Protein AF-A0A3B8X040-F1 (afdb_monomer)

Radius of gyration: 22.68 Å; Cα contacts (8 Å, |Δi|>4): 193; chains: 1; bounding box: 34×87×51 Å

Foldseek 3Di:
DDPPLPAFAWEDDPAAQKIDRPVQRWIFGAALLLQLVLVVQLVCQVFDALLCLVVCVVSSLVSSCVRDPDPDPVVSVVSSCVCNPPVNPSVVVSLVVNLVRLCVTRHNVVSQQAHQDQDPVNGTHHSHHHPPPPPPDDDDVPPPDPDDDDDDDDDDD

Solvent-accessible surface area (backbone atoms only — not comparable to full-atom values): 9330 Å² total; per-residue (Å²): 135,85,76,78,79,74,70,40,51,37,34,76,48,96,51,68,31,31,35,37,29,73,95,71,79,35,62,47,76,40,54,38,70,42,34,28,53,50,52,51,36,41,75,32,72,89,33,46,45,74,81,55,48,58,80,43,44,70,58,52,50,54,43,30,57,66,33,37,94,65,95,45,70,65,63,49,48,54,53,50,52,48,42,47,34,92,82,35,59,51,40,55,50,35,54,52,49,50,44,49,51,39,26,73,57,62,35,66,81,66,27,65,49,62,35,78,40,77,44,97,87,61,25,34,27,31,60,30,40,61,43,69,75,80,73,82,69,91,75,77,87,70,79,78,71,87,77,78,84,79,82,80,81,90,79,89,132

Secondary structure (DSSP, 8-state):
-------EEEEE-SSTTEEEEGGGTEEEE--HHHHHHHHHHHH-TT-B-SGGGGGGHHHHHHHHHHH-S---HHHHHHHHHHHH-TT-HHHHHHHHHHHHHHHHHH-HHHHTTT--EE-TTS-EE-SEEE----------------PPPP-PPP---

Structure (mmCIF, N/CA/C/O backbone):
data_AF-A0A3B8X040-F1
#
_entry.id   AF-A0A3B8X040-F1
#
loop_
_atom_site.group_PDB
_atom_site.id
_atom_site.type_symbol
_atom_site.label_atom_id
_atom_site.label_alt_id
_atom_site.label_comp_id
_atom_site.label_asym_id
_atom_site.label_entity_id
_atom_site.label_seq_id
_atom_site.pdbx_PDB_ins_code
_atom_site.Cartn_x
_atom_site.Cartn_y
_atom_site.Cartn_z
_atom_site.occupancy
_atom_site.B_iso_or_equiv
_atom_site.auth_seq_id
_atom_site.auth_comp_id
_atom_site.auth_asym_id
_atom_site.auth_atom_id
_atom_site.pdbx_PDB_model_num
ATOM 1 N N . MET A 1 1 ? -0.753 4.130 32.562 1.00 35.09 1 MET A N 1
ATOM 2 C CA . MET A 1 1 ? -1.844 4.248 31.562 1.00 35.09 1 MET A CA 1
ATOM 3 C C . MET A 1 1 ? -1.480 3.451 30.310 1.00 35.09 1 MET A C 1
ATOM 5 O O . MET A 1 1 ? -0.991 4.012 29.334 1.00 35.09 1 MET A O 1
ATOM 9 N N . SER A 1 2 ? -1.673 2.134 30.344 1.00 38.97 2 SER A N 1
ATOM 10 C CA . SER A 1 2 ? -1.350 1.249 29.220 1.00 38.97 2 SER A CA 1
ATOM 11 C C . SER A 1 2 ? -2.457 1.343 28.174 1.00 38.97 2 SER A C 1
ATOM 13 O O . SER A 1 2 ? -3.506 0.720 28.306 1.00 38.97 2 SER A O 1
ATOM 15 N N . LYS A 1 3 ? -2.265 2.176 27.145 1.00 43.62 3 LYS A N 1
ATOM 16 C CA . LYS A 1 3 ? -3.151 2.178 25.975 1.00 43.62 3 LYS A CA 1
ATOM 17 C C . LYS A 1 3 ? -2.950 0.848 25.260 1.00 43.62 3 LYS A C 1
ATOM 19 O O . LYS A 1 3 ? -1.984 0.688 24.520 1.00 43.62 3 LYS A O 1
ATOM 24 N N . SER A 1 4 ? -3.843 -0.098 25.535 1.00 41.50 4 SER A N 1
ATOM 25 C CA . SER A 1 4 ? -3.923 -1.378 24.846 1.00 41.50 4 SER A CA 1
ATOM 26 C C . SER A 1 4 ? -3.950 -1.114 23.339 1.00 41.50 4 SER A C 1
ATOM 28 O O . SER A 1 4 ? -4.917 -0.564 22.802 1.00 41.50 4 SER A O 1
ATOM 30 N N . CYS A 1 5 ? -2.833 -1.403 22.673 1.00 43.62 5 CYS A N 1
ATOM 31 C CA . CYS A 1 5 ? -2.677 -1.267 21.234 1.00 43.62 5 CYS A CA 1
ATOM 32 C C . CYS A 1 5 ? -3.507 -2.374 20.593 1.00 43.62 5 CYS A C 1
ATOM 34 O O . CYS A 1 5 ? -3.006 -3.463 20.347 1.00 43.62 5 CYS A O 1
ATOM 36 N N . HIS A 1 6 ? -4.800 -2.118 20.396 1.00 56.34 6 HIS A N 1
ATOM 37 C CA . HIS A 1 6 ? -5.670 -3.063 19.713 1.00 56.34 6 HIS A CA 1
ATOM 38 C C . HIS A 1 6 ? -5.170 -3.172 18.277 1.00 56.34 6 HIS A C 1
ATOM 40 O O . HIS A 1 6 ? -5.269 -2.214 17.501 1.00 56.34 6 HIS A O 1
ATOM 46 N N . ILE A 1 7 ? -4.575 -4.323 17.971 1.00 63.78 7 ILE A N 1
ATOM 47 C CA . ILE A 1 7 ? -4.198 -4.727 16.624 1.00 63.78 7 ILE A CA 1
ATOM 48 C C . ILE A 1 7 ? -5.445 -4.599 15.757 1.00 63.78 7 ILE A C 1
ATOM 50 O O . ILE A 1 7 ? -6.513 -5.098 16.116 1.00 63.78 7 ILE A O 1
ATOM 54 N N . ARG A 1 8 ? -5.330 -3.870 14.646 1.00 77.94 8 ARG A N 1
ATOM 55 C CA . ARG A 1 8 ? -6.476 -3.609 13.779 1.00 77.94 8 ARG A CA 1
ATOM 56 C C . ARG A 1 8 ? -6.432 -4.538 12.576 1.00 77.94 8 ARG A C 1
ATOM 58 O O . ARG A 1 8 ? -5.527 -4.387 11.754 1.00 77.94 8 ARG A O 1
ATOM 65 N N . PRO A 1 9 ? -7.378 -5.482 12.464 1.00 83.62 9 PRO A N 1
ATOM 66 C CA . PRO A 1 9 ? -7.393 -6.410 11.354 1.00 83.62 9 PRO A CA 1
ATOM 67 C C . PRO A 1 9 ? -7.681 -5.660 10.054 1.00 83.62 9 PRO A C 1
ATOM 69 O O . PRO A 1 9 ? -8.562 -4.794 9.994 1.00 83.62 9 PRO A O 1
ATOM 72 N N . VAL A 1 10 ? -6.935 -6.014 9.015 1.00 88.69 10 VAL A N 1
ATOM 73 C CA . VAL A 1 10 ? -7.281 -5.717 7.627 1.00 88.69 10 VAL A CA 1
ATOM 74 C C . VAL A 1 10 ? -7.441 -7.044 6.911 1.00 88.69 10 VAL A C 1
ATOM 76 O O . VAL A 1 10 ? -6.567 -7.906 7.010 1.00 88.69 10 VAL A O 1
ATOM 79 N N . VAL A 1 11 ? -8.546 -7.188 6.187 1.00 88.56 11 VAL A N 1
ATOM 80 C CA . VAL A 1 11 ? -8.839 -8.387 5.402 1.00 88.56 11 VAL A CA 1
ATOM 81 C C . VAL A 1 11 ? -8.809 -7.996 3.925 1.00 88.56 11 VAL A C 1
ATOM 83 O O . VAL A 1 11 ? -9.630 -7.173 3.507 1.00 88.56 11 VAL A O 1
ATOM 86 N N . PRO A 1 12 ? -7.857 -8.510 3.128 1.00 87.50 12 PRO A N 1
ATOM 87 C CA . PRO A 1 12 ? -7.919 -8.380 1.679 1.00 87.50 12 PRO A CA 1
ATOM 88 C C . PRO A 1 12 ? -9.178 -9.077 1.159 1.00 87.50 12 PRO A C 1
ATOM 90 O O . PRO A 1 12 ? -9.479 -10.200 1.557 1.00 87.50 12 PRO A O 1
ATOM 93 N N . ASP A 1 13 ? -9.923 -8.412 0.286 1.00 85.62 13 ASP A N 1
ATOM 94 C CA . ASP A 1 13 ? -11.083 -9.010 -0.367 1.00 85.62 13 ASP A CA 1
ATOM 95 C C . ASP A 1 13 ? -10.629 -9.924 -1.522 1.00 85.62 13 ASP A C 1
ATOM 97 O O . ASP A 1 13 ? -9.536 -9.775 -2.077 1.00 85.62 13 ASP A O 1
ATOM 101 N N . SER A 1 14 ? -11.506 -10.843 -1.921 1.00 80.69 14 SER A N 1
ATOM 102 C CA . SER A 1 14 ? -11.421 -11.589 -3.183 1.00 80.69 14 SER A CA 1
ATOM 103 C C . SER A 1 14 ? -11.301 -10.674 -4.410 1.00 80.69 14 SER A C 1
ATOM 105 O O . SER A 1 14 ? -10.693 -11.035 -5.418 1.00 80.69 14 SER A O 1
ATOM 107 N N . ARG A 1 15 ? -11.863 -9.462 -4.329 1.00 83.81 15 ARG A N 1
ATOM 108 C CA . ARG A 1 15 ? -11.750 -8.436 -5.368 1.00 83.81 15 ARG A CA 1
ATOM 109 C C . ARG A 1 15 ? -10.400 -7.727 -5.270 1.00 83.81 15 ARG A C 1
ATOM 111 O O . ARG A 1 15 ? -10.074 -7.140 -4.240 1.00 83.81 15 ARG A O 1
ATOM 118 N N . ARG A 1 16 ? -9.656 -7.701 -6.380 1.00 86.44 16 ARG A N 1
ATOM 119 C CA . ARG A 1 16 ? -8.363 -6.999 -6.499 1.00 86.44 16 ARG A CA 1
ATOM 120 C C . ARG A 1 16 ? -8.466 -5.557 -5.985 1.00 86.44 16 ARG A C 1
ATOM 122 O O . ARG A 1 16 ? -9.431 -4.852 -6.281 1.00 86.44 16 ARG A O 1
ATOM 129 N N . GLY A 1 17 ? -7.486 -5.129 -5.199 1.00 89.31 17 GLY A N 1
ATOM 130 C CA . GLY A 1 17 ? -7.388 -3.791 -4.621 1.00 89.31 17 GLY A CA 1
ATOM 131 C C . GLY A 1 17 ? -8.328 -3.496 -3.449 1.00 89.31 17 GLY A C 1
ATOM 132 O O . GLY A 1 17 ? -8.141 -2.469 -2.794 1.00 89.31 17 GLY A O 1
ATOM 133 N N . TRP A 1 18 ? -9.319 -4.339 -3.149 1.00 93.12 18 TRP A N 1
ATOM 134 C CA . TRP A 1 18 ? -10.273 -4.079 -2.070 1.00 93.12 18 TRP A CA 1
ATOM 135 C C . TRP A 1 18 ? -9.777 -4.613 -0.727 1.00 93.12 18 TRP A C 1
ATOM 137 O O . TRP A 1 18 ? -9.330 -5.751 -0.608 1.00 93.12 18 TRP A O 1
ATOM 147 N N . PHE A 1 19 ? -9.903 -3.780 0.303 1.00 92.94 19 PHE A N 1
ATOM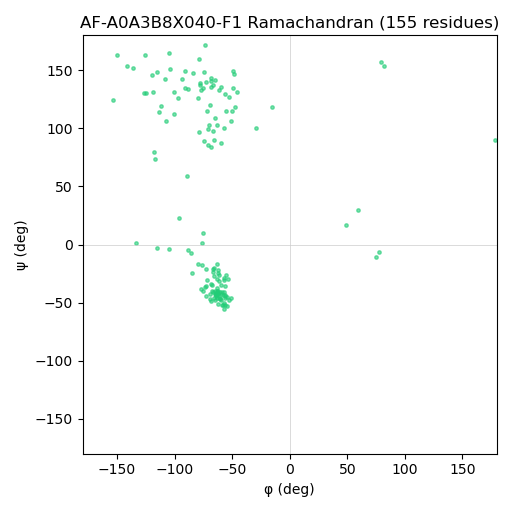 148 C CA . PHE A 1 19 ? -9.583 -4.125 1.683 1.00 92.94 19 PHE A CA 1
ATOM 149 C C . PHE A 1 19 ? -10.774 -3.815 2.576 1.00 92.94 19 PHE A C 1
ATOM 151 O O . PHE A 1 19 ? -11.329 -2.709 2.540 1.00 92.94 19 PHE A O 1
ATOM 158 N N . GLN A 1 20 ? -11.142 -4.789 3.398 1.00 93.12 20 GLN A N 1
ATOM 159 C CA . GLN A 1 20 ? -12.168 -4.657 4.415 1.00 93.12 20 GLN A CA 1
ATOM 160 C C . GLN A 1 20 ? -11.533 -4.281 5.752 1.00 93.12 20 GLN A C 1
ATOM 162 O O . GLN A 1 20 ? -10.455 -4.757 6.122 1.00 93.12 20 GLN A O 1
ATOM 167 N N . LEU A 1 21 ? -12.238 -3.422 6.483 1.00 91.94 21 LEU A N 1
ATOM 168 C CA . LEU A 1 21 ? -11.905 -2.954 7.820 1.00 91.94 21 LEU A CA 1
ATOM 169 C C . LEU A 1 21 ? -13.020 -3.378 8.780 1.00 91.94 21 LEU A C 1
ATOM 171 O O . LEU A 1 21 ? -13.877 -2.55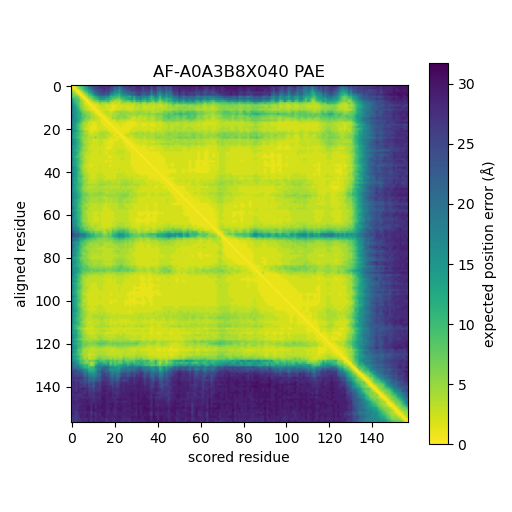1 9.104 1.00 91.94 21 LEU A O 1
ATOM 175 N N . PRO A 1 22 ? -13.036 -4.646 9.239 1.00 88.44 22 PRO A N 1
ATOM 176 C CA . PRO A 1 22 ? -14.161 -5.193 9.997 1.00 88.44 22 PRO A CA 1
ATOM 177 C C . PRO A 1 22 ? -14.454 -4.393 11.266 1.00 88.44 22 PRO A C 1
ATOM 179 O O . PRO A 1 22 ? -15.597 -4.034 11.526 1.00 88.44 22 PRO A O 1
ATOM 182 N N . SER A 1 23 ? -13.406 -4.012 12.003 1.00 86.50 23 SER A N 1
ATOM 183 C CA . SER A 1 23 ? -13.526 -3.214 13.231 1.00 86.50 23 SER A CA 1
ATOM 184 C C . SER A 1 23 ? -14.116 -1.819 13.013 1.00 86.50 23 SER A C 1
ATOM 186 O O . SER A 1 23 ? -14.517 -1.171 13.974 1.00 86.50 23 SER A O 1
ATOM 188 N N . GLU A 1 24 ? -14.142 -1.336 11.772 1.00 88.38 24 GLU A N 1
ATOM 189 C CA . GLU A 1 24 ? -14.643 -0.009 11.420 1.00 88.38 24 GLU A CA 1
ATOM 190 C C . GLU A 1 24 ? -15.895 -0.052 10.539 1.00 88.38 24 GLU A C 1
ATOM 192 O O . GLU A 1 24 ? -16.424 1.008 10.214 1.00 88.38 24 GLU A O 1
ATOM 197 N N . GLY A 1 25 ? -16.364 -1.244 10.143 1.00 90.25 25 GLY A N 1
ATOM 198 C CA . GLY A 1 25 ? -17.502 -1.406 9.235 1.00 90.25 25 GLY A CA 1
ATOM 199 C C . GLY A 1 25 ? -17.291 -0.745 7.869 1.00 90.25 25 GLY A C 1
ATOM 200 O O . GLY A 1 25 ? -18.249 -0.282 7.256 1.00 90.25 25 GLY A O 1
ATOM 201 N N . ALA A 1 26 ? -16.041 -0.648 7.405 1.00 92.31 26 ALA A N 1
ATOM 202 C CA . ALA A 1 26 ? -15.680 0.102 6.206 1.00 92.31 26 ALA A CA 1
ATOM 203 C C . ALA A 1 26 ? -14.905 -0.746 5.195 1.00 92.31 26 ALA A C 1
ATOM 205 O O . ALA A 1 26 ? -14.335 -1.790 5.514 1.00 92.31 26 ALA A O 1
ATOM 206 N N . ARG A 1 27 ? -14.845 -0.252 3.958 1.00 93.25 27 ARG A N 1
ATOM 207 C CA . ARG A 1 27 ? -14.044 -0.819 2.871 1.00 93.25 27 ARG A CA 1
ATOM 208 C C . ARG A 1 27 ? -13.327 0.288 2.118 1.00 93.25 27 ARG A C 1
ATOM 210 O O . ARG A 1 27 ? -13.828 1.409 2.038 1.00 93.25 27 ARG A O 1
ATOM 217 N N . LEU A 1 28 ? -12.184 -0.031 1.533 1.00 94.69 28 LEU A N 1
ATOM 218 C CA . LEU A 1 28 ? -11.467 0.879 0.647 1.00 94.69 28 LEU A CA 1
ATOM 219 C C . LEU A 1 28 ? -10.860 0.125 -0.532 1.00 94.69 28 LEU A C 1
ATOM 221 O O . LEU A 1 28 ? -10.559 -1.061 -0.430 1.00 94.69 28 LEU A O 1
ATOM 225 N N . CYS A 1 29 ? -10.667 0.838 -1.636 1.00 95.06 29 CYS A N 1
ATOM 226 C CA . CYS A 1 29 ? -10.015 0.309 -2.825 1.00 95.06 29 CYS A CA 1
ATOM 227 C C . CYS A 1 29 ? -8.670 1.011 -3.022 1.00 95.06 29 CYS A C 1
ATOM 229 O O . CYS A 1 29 ? -8.611 2.233 -3.205 1.00 95.06 29 CYS A O 1
ATOM 231 N N . LEU A 1 30 ? -7.587 0.249 -3.002 1.00 95.69 30 LEU A N 1
ATOM 232 C CA . LEU A 1 30 ? -6.252 0.676 -3.399 1.00 95.69 30 LEU A CA 1
ATOM 233 C C . LEU A 1 30 ? -6.049 0.391 -4.892 1.00 95.69 30 LEU A C 1
ATOM 235 O O . LEU A 1 30 ? -6.654 -0.526 -5.442 1.00 95.69 30 LEU A O 1
ATOM 239 N N . ASN A 1 31 ? -5.237 1.207 -5.566 1.00 94.19 31 ASN A N 1
ATOM 240 C CA . ASN A 1 31 ? -4.799 0.875 -6.926 1.00 94.19 31 ASN A CA 1
ATOM 241 C C . ASN A 1 31 ? -3.754 -0.267 -6.878 1.00 94.19 31 ASN A C 1
ATOM 243 O O . ASN A 1 31 ? -3.285 -0.595 -5.786 1.00 94.19 31 ASN A O 1
ATOM 247 N N . PRO A 1 32 ? -3.337 -0.852 -8.015 1.00 94.50 32 PRO A N 1
ATOM 248 C CA . PRO A 1 32 ? -2.398 -1.975 -7.999 1.00 94.50 32 PRO A CA 1
ATOM 249 C C . PRO A 1 32 ? -1.080 -1.690 -7.264 1.00 94.50 32 PRO A C 1
ATOM 251 O O . PRO A 1 32 ? -0.654 -2.503 -6.450 1.00 94.50 32 PRO A O 1
ATOM 254 N N . ALA A 1 33 ? -0.465 -0.518 -7.456 1.00 94.69 33 ALA A N 1
ATOM 255 C CA . ALA A 1 33 ? 0.790 -0.155 -6.786 1.00 94.69 33 ALA A CA 1
ATOM 256 C C . ALA A 1 33 ? 0.615 0.077 -5.271 1.00 94.69 33 ALA A C 1
ATOM 258 O O . ALA A 1 33 ? 1.417 -0.384 -4.461 1.00 94.69 33 ALA A O 1
ATOM 259 N N . GLU A 1 34 ? -0.453 0.772 -4.881 1.00 96.75 34 GLU A N 1
ATOM 260 C CA . GLU A 1 34 ? -0.830 1.015 -3.489 1.00 96.75 34 GLU A CA 1
ATOM 261 C C . GLU A 1 34 ? -1.144 -0.302 -2.768 1.00 96.75 34 GLU A C 1
ATOM 263 O O . GLU A 1 34 ? -0.668 -0.520 -1.657 1.00 96.75 34 GLU A O 1
ATOM 268 N N . SER A 1 35 ? -1.925 -1.177 -3.408 1.00 94.94 35 SER A N 1
ATOM 269 C CA . SER A 1 35 ? -2.307 -2.491 -2.890 1.00 94.94 35 SER A CA 1
ATOM 270 C C . SER A 1 35 ? -1.088 -3.393 -2.735 1.00 94.94 35 SER A C 1
ATOM 272 O O . SER A 1 35 ? -0.916 -4.016 -1.690 1.00 94.94 35 SER A O 1
ATOM 274 N N . THR A 1 36 ? -0.191 -3.375 -3.726 1.00 95.38 36 THR A N 1
ATOM 275 C CA . THR A 1 36 ? 1.078 -4.112 -3.698 1.00 95.38 36 THR A CA 1
ATOM 276 C C . THR A 1 36 ? 1.929 -3.712 -2.504 1.00 95.38 36 THR A C 1
ATOM 278 O O . THR A 1 36 ? 2.309 -4.565 -1.705 1.00 95.38 36 THR A O 1
ATOM 281 N N . LEU A 1 37 ? 2.164 -2.408 -2.328 1.00 95.31 37 LEU A N 1
ATOM 282 C CA . LEU A 1 37 ? 2.900 -1.900 -1.172 1.00 95.31 37 LEU A CA 1
ATOM 283 C C . LEU A 1 37 ? 2.219 -2.274 0.139 1.00 95.31 37 LEU A C 1
ATOM 285 O O . LEU A 1 37 ? 2.876 -2.735 1.067 1.00 95.31 37 LEU A O 1
ATOM 289 N N . TYR A 1 38 ? 0.907 -2.067 0.235 1.00 95.50 38 TYR A N 1
ATOM 290 C CA . TYR A 1 38 ? 0.199 -2.309 1.482 1.00 95.50 38 TYR A CA 1
ATOM 291 C C . TYR A 1 38 ? 0.228 -3.788 1.878 1.00 95.50 38 TYR A C 1
ATOM 293 O O . TYR A 1 38 ? 0.516 -4.089 3.032 1.00 95.50 38 TYR A O 1
ATOM 301 N N . ARG A 1 39 ? 0.013 -4.708 0.927 1.00 93.44 39 ARG A N 1
ATOM 302 C CA . ARG A 1 39 ? 0.127 -6.157 1.156 1.00 93.44 39 ARG A CA 1
ATOM 303 C C . ARG A 1 39 ? 1.536 -6.570 1.558 1.00 93.44 39 ARG A C 1
ATOM 305 O O . ARG A 1 39 ? 1.658 -7.338 2.505 1.00 93.44 39 ARG A O 1
ATOM 312 N N . LEU A 1 40 ? 2.570 -6.026 0.913 1.00 94.44 40 LEU A N 1
ATOM 313 C CA . LEU A 1 40 ? 3.956 -6.284 1.308 1.00 94.44 40 LEU A CA 1
ATOM 314 C C . LEU A 1 40 ? 4.165 -5.914 2.787 1.00 94.44 40 LEU A C 1
ATOM 316 O O . LEU A 1 40 ? 4.556 -6.749 3.593 1.00 94.44 40 LEU A O 1
ATOM 320 N N . PHE A 1 41 ? 3.795 -4.697 3.199 1.00 93.88 41 PHE A N 1
ATOM 321 C CA . PHE A 1 41 ? 3.943 -4.283 4.602 1.00 93.88 41 PHE A CA 1
ATOM 322 C C . PHE A 1 41 ? 3.044 -5.041 5.590 1.00 93.88 41 PHE A C 1
ATOM 324 O O . PHE A 1 41 ? 3.372 -5.086 6.773 1.00 93.88 41 PHE A O 1
ATOM 331 N N . LEU A 1 42 ? 1.925 -5.619 5.144 1.00 91.50 42 LEU A N 1
ATOM 332 C CA . LEU A 1 42 ? 1.111 -6.515 5.973 1.00 91.50 42 LEU A CA 1
ATOM 333 C C . LEU A 1 42 ? 1.796 -7.874 6.203 1.00 91.50 42 LEU A C 1
ATOM 335 O O . LEU A 1 42 ? 1.575 -8.474 7.252 1.00 91.50 42 LEU A O 1
ATOM 339 N N . GLY A 1 43 ? 2.608 -8.341 5.248 1.00 90.31 43 GLY A N 1
ATOM 340 C CA . GLY A 1 43 ? 3.418 -9.561 5.356 1.00 90.31 43 GLY A CA 1
ATOM 341 C C . GLY A 1 43 ? 4.718 -9.392 6.150 1.00 90.31 43 GLY A C 1
ATOM 342 O O . GLY A 1 43 ? 5.263 -10.381 6.623 1.00 90.31 43 GLY A O 1
ATOM 343 N N . HIS A 1 44 ? 5.166 -8.148 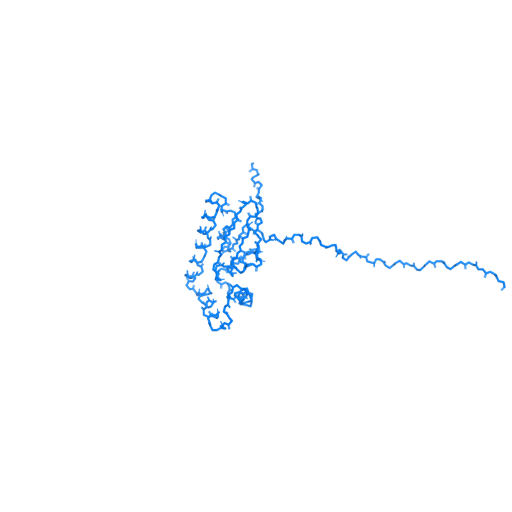6.354 1.00 91.62 44 HIS A N 1
ATOM 344 C CA . HIS A 1 44 ? 6.403 -7.801 7.063 1.00 91.62 44 HIS A CA 1
ATOM 345 C C . HIS A 1 44 ? 6.130 -6.984 8.341 1.00 91.62 44 HIS A C 1
ATOM 347 O O . HIS A 1 44 ? 6.365 -5.766 8.368 1.00 91.62 44 HIS A O 1
ATOM 353 N N . PRO A 1 45 ? 5.619 -7.604 9.425 1.00 87.94 45 PRO A N 1
ATOM 354 C CA . PRO A 1 45 ? 5.340 -6.912 10.690 1.00 87.94 45 PRO A CA 1
ATOM 355 C C . PRO A 1 45 ? 6.594 -6.307 11.356 1.00 87.94 45 PRO A C 1
ATOM 357 O O . PRO A 1 45 ? 6.506 -5.310 12.087 1.00 87.94 45 PRO A O 1
ATOM 360 N N . GLU A 1 46 ? 7.776 -6.861 11.087 1.00 89.81 46 GLU A N 1
ATOM 361 C CA . GLU A 1 46 ? 9.089 -6.328 11.467 1.00 89.81 46 GLU A CA 1
ATOM 362 C C . GLU A 1 46 ? 9.427 -5.001 10.768 1.00 89.81 46 GLU A C 1
ATOM 364 O O . GLU A 1 46 ? 10.250 -4.220 11.262 1.00 89.81 46 GLU A O 1
ATOM 369 N N . GLY A 1 47 ? 8.746 -4.721 9.658 1.00 92.12 47 GLY A N 1
ATOM 370 C CA . GLY A 1 47 ? 8.949 -3.564 8.809 1.00 92.12 47 GLY A CA 1
ATOM 371 C C . GLY A 1 47 ? 10.138 -3.685 7.868 1.00 92.12 47 GLY A C 1
ATOM 372 O O . GLY A 1 47 ? 11.110 -4.385 8.139 1.00 92.12 47 GLY A O 1
ATOM 373 N N . LEU A 1 48 ? 10.075 -2.912 6.788 1.00 94.00 48 LEU A N 1
ATOM 374 C CA . LEU A 1 48 ? 11.080 -2.896 5.729 1.00 94.00 48 LEU A CA 1
ATOM 375 C C . LEU A 1 48 ? 11.781 -1.545 5.655 1.00 94.00 48 LEU A C 1
ATOM 377 O O . LEU A 1 48 ? 11.181 -0.498 5.922 1.00 94.00 48 LEU A O 1
ATOM 381 N N . VAL A 1 49 ? 13.051 -1.554 5.266 1.00 94.50 49 VAL A N 1
ATOM 382 C CA . VAL A 1 49 ? 13.758 -0.335 4.864 1.00 94.50 49 VAL A CA 1
ATOM 383 C C . VAL A 1 49 ? 13.312 0.014 3.442 1.00 94.50 49 VAL A C 1
ATOM 385 O O . VAL A 1 49 ? 13.161 -0.865 2.599 1.00 94.50 49 VAL A O 1
ATOM 388 N N . ALA A 1 50 ? 13.056 1.296 3.169 1.00 92.50 50 ALA A N 1
ATOM 389 C CA . ALA A 1 50 ? 12.570 1.722 1.852 1.00 92.50 50 ALA A CA 1
ATOM 390 C C . ALA A 1 50 ? 13.588 1.450 0.727 1.00 92.50 50 ALA A C 1
ATOM 392 O O . ALA A 1 50 ? 13.198 1.216 -0.419 1.00 92.50 50 ALA A O 1
ATOM 393 N N . ASP A 1 51 ? 14.881 1.469 1.050 1.00 92.25 51 ASP A N 1
ATOM 394 C CA . ASP A 1 51 ? 15.968 1.179 0.112 1.00 92.25 51 ASP A CA 1
ATOM 395 C C . ASP A 1 51 ? 16.045 -0.313 -0.226 1.00 92.25 51 ASP A C 1
ATOM 397 O O . ASP A 1 51 ? 16.180 -0.666 -1.397 1.00 92.25 51 ASP A O 1
ATOM 401 N N . ASP A 1 52 ? 15.760 -1.171 0.753 1.00 93.50 52 ASP A N 1
ATOM 402 C CA . ASP A 1 52 ? 15.765 -2.632 0.620 1.00 93.50 52 ASP A CA 1
ATOM 403 C C . ASP A 1 52 ? 14.535 -3.186 -0.112 1.00 93.50 52 ASP A C 1
ATOM 405 O O . ASP A 1 52 ? 14.414 -4.392 -0.310 1.00 93.50 52 ASP A O 1
ATOM 409 N N . LEU A 1 53 ? 13.613 -2.331 -0.564 1.00 93.19 53 LEU A N 1
ATOM 410 C CA . LEU A 1 53 ? 12.391 -2.764 -1.247 1.00 93.19 53 LEU A CA 1
ATOM 411 C C . LEU A 1 53 ? 12.684 -3.626 -2.490 1.00 93.19 53 LEU A C 1
ATOM 413 O O . LEU A 1 53 ? 11.913 -4.522 -2.819 1.00 93.19 53 LEU A O 1
ATOM 417 N N . VAL A 1 54 ? 13.816 -3.379 -3.160 1.00 93.81 54 VAL A N 1
ATOM 418 C CA . VAL A 1 54 ? 14.283 -4.173 -4.309 1.00 93.81 54 VAL A CA 1
ATOM 419 C C . VAL A 1 54 ? 14.642 -5.614 -3.930 1.00 93.81 54 VAL A C 1
ATOM 421 O O . VAL A 1 54 ? 14.487 -6.512 -4.751 1.00 93.81 54 VAL A O 1
ATOM 424 N N . LEU A 1 55 ? 15.036 -5.874 -2.679 1.00 95.38 55 LEU A N 1
ATOM 425 C CA . LEU A 1 55 ? 15.322 -7.229 -2.194 1.00 95.38 55 LEU A CA 1
ATOM 426 C C . LEU A 1 55 ? 14.055 -8.099 -2.155 1.00 95.38 55 LEU A C 1
ATOM 428 O O . LEU A 1 55 ? 14.139 -9.321 -2.244 1.00 95.38 55 LEU A O 1
ATOM 432 N N . HIS A 1 56 ? 12.877 -7.470 -2.117 1.00 95.62 56 HIS A N 1
ATOM 433 C CA . HIS A 1 56 ? 11.568 -8.125 -2.160 1.00 95.62 56 HIS A CA 1
ATOM 434 C C . HIS A 1 56 ? 10.968 -8.165 -3.576 1.00 95.62 56 HIS A C 1
ATOM 436 O O . HIS A 1 56 ? 9.752 -8.292 -3.733 1.00 95.62 56 HIS A O 1
ATOM 442 N N . TRP A 1 57 ? 11.792 -8.066 -4.629 1.00 95.00 57 TRP A N 1
ATOM 443 C CA . TRP A 1 57 ? 11.334 -8.001 -6.024 1.00 95.00 57 TRP A CA 1
ATOM 444 C C . TRP A 1 57 ? 10.356 -9.118 -6.401 1.00 95.00 57 TRP A C 1
ATOM 446 O O . TRP A 1 57 ? 9.309 -8.856 -6.989 1.00 95.00 57 TRP A O 1
ATOM 456 N N . LYS A 1 58 ? 10.660 -10.365 -6.022 1.00 95.50 58 LYS A N 1
ATOM 457 C CA . LYS A 1 58 ? 9.811 -11.526 -6.330 1.00 95.50 58 LYS A CA 1
ATOM 458 C C . LYS A 1 58 ? 8.429 -11.423 -5.676 1.00 95.50 58 LYS A C 1
ATOM 460 O O . LYS A 1 58 ? 7.426 -11.749 -6.304 1.00 95.50 58 LYS A O 1
ATOM 465 N N . GLU A 1 59 ? 8.364 -10.955 -4.433 1.00 95.44 59 GLU A N 1
ATOM 466 C CA . GLU A 1 59 ? 7.094 -10.748 -3.731 1.00 95.44 59 GLU A CA 1
ATOM 467 C C . GLU A 1 59 ? 6.306 -9.591 -4.338 1.00 95.44 59 GLU A C 1
ATOM 469 O O . GLU A 1 59 ? 5.128 -9.751 -4.650 1.00 95.44 59 GLU A O 1
ATOM 474 N N . LEU A 1 60 ? 6.967 -8.458 -4.588 1.00 95.75 60 LEU A N 1
ATOM 475 C CA . LEU A 1 60 ? 6.379 -7.312 -5.280 1.00 95.75 60 LEU A CA 1
ATOM 476 C C . LEU A 1 60 ? 5.787 -7.715 -6.632 1.00 95.75 60 LEU A C 1
ATOM 478 O O . LEU A 1 60 ? 4.659 -7.335 -6.939 1.00 95.75 60 LEU A O 1
ATOM 482 N N . TRP A 1 61 ? 6.519 -8.512 -7.411 1.00 95.19 61 TRP A N 1
ATOM 483 C CA . TRP A 1 61 ? 6.074 -9.036 -8.698 1.00 95.19 61 TRP A CA 1
ATOM 484 C C . TRP A 1 61 ? 4.802 -9.865 -8.568 1.00 95.19 61 TRP A C 1
ATOM 486 O O . TRP A 1 61 ? 3.815 -9.590 -9.249 1.00 95.19 61 TRP A O 1
ATOM 496 N N . ASN A 1 62 ? 4.806 -10.845 -7.664 1.00 93.62 62 ASN A N 1
ATOM 497 C CA . ASN A 1 62 ? 3.679 -11.752 -7.467 1.00 93.62 62 ASN A CA 1
ATOM 498 C C . ASN A 1 62 ? 2.437 -11.016 -6.963 1.00 93.62 62 ASN A C 1
ATOM 500 O O . ASN A 1 62 ? 1.336 -11.228 -7.473 1.00 93.62 62 ASN A O 1
ATOM 504 N N . ILE A 1 63 ? 2.613 -10.118 -5.992 1.00 93.50 63 ILE A N 1
ATOM 505 C CA . ILE A 1 63 ? 1.512 -9.319 -5.469 1.00 93.50 63 ILE A CA 1
ATOM 506 C C . ILE A 1 63 ? 0.980 -8.401 -6.574 1.00 93.50 63 ILE A C 1
ATOM 508 O O . ILE A 1 63 ? -0.223 -8.378 -6.814 1.00 93.50 63 ILE A O 1
ATOM 512 N N . TYR A 1 64 ? 1.841 -7.684 -7.298 1.00 93.88 64 TYR A N 1
ATOM 513 C CA . TYR A 1 64 ? 1.385 -6.777 -8.351 1.00 93.88 64 TYR A CA 1
ATOM 514 C C . TYR A 1 64 ? 0.676 -7.521 -9.485 1.00 93.88 64 TYR A C 1
ATOM 516 O O . TYR A 1 64 ? -0.353 -7.051 -9.973 1.00 93.88 64 TYR A O 1
ATOM 524 N N . ALA A 1 65 ? 1.170 -8.692 -9.892 1.00 91.81 65 ALA A N 1
ATOM 525 C CA . ALA A 1 65 ? 0.506 -9.552 -10.873 1.00 91.81 65 ALA A CA 1
ATOM 526 C C . ALA A 1 65 ? -0.904 -9.958 -10.409 1.00 91.81 65 ALA A C 1
ATOM 528 O O . ALA A 1 65 ? -1.859 -9.910 -11.184 1.00 91.81 65 ALA A O 1
ATOM 529 N N . HIS A 1 66 ? -1.064 -10.273 -9.121 1.00 89.94 66 HIS A N 1
ATOM 530 C CA . HIS A 1 66 ? -2.371 -10.539 -8.526 1.00 89.94 66 HIS A CA 1
ATOM 531 C C . HIS A 1 66 ? -3.267 -9.288 -8.464 1.00 89.94 66 HIS A C 1
ATOM 533 O O . HIS A 1 66 ? -4.479 -9.374 -8.638 1.00 89.94 66 HIS A O 1
ATOM 539 N N . GLU A 1 67 ? -2.714 -8.098 -8.251 1.00 89.12 67 GLU A N 1
ATOM 540 C CA . GLU A 1 67 ? -3.503 -6.867 -8.109 1.00 89.12 67 GLU A CA 1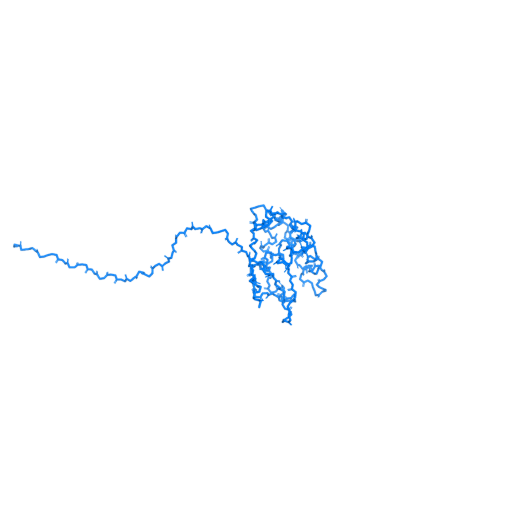
ATOM 541 C C . GLU A 1 67 ? -3.859 -6.193 -9.442 1.00 89.12 67 GLU A C 1
ATOM 543 O O . GLU A 1 67 ? -4.853 -5.472 -9.528 1.00 89.12 67 GLU A O 1
ATOM 548 N N . SER A 1 68 ? -3.074 -6.420 -10.492 1.00 87.19 68 SER A N 1
ATOM 549 C CA . SER A 1 68 ? -3.263 -5.804 -11.809 1.00 87.19 68 SER A CA 1
ATOM 550 C C . SER A 1 68 ? -4.155 -6.651 -12.717 1.00 87.19 68 SER A C 1
ATOM 552 O O . SER A 1 68 ? -3.997 -7.859 -12.820 1.00 87.19 68 SER A O 1
ATOM 554 N N . CYS A 1 69 ? -5.113 -6.01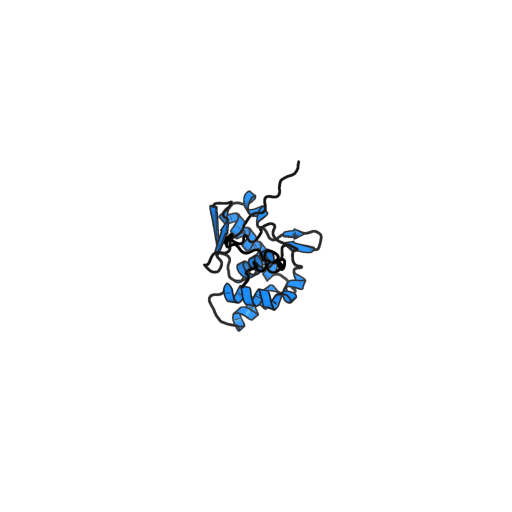7 -13.399 1.00 78.69 69 CYS A N 1
ATOM 555 C CA . CYS A 1 69 ? -5.990 -6.707 -14.355 1.00 78.69 69 CYS A CA 1
ATOM 556 C C . CYS A 1 69 ? -5.267 -7.091 -15.659 1.00 78.69 69 CYS A C 1
ATOM 558 O O . CYS A 1 69 ? -5.742 -7.954 -16.392 1.00 78.69 69 CYS A O 1
ATOM 560 N N . PHE A 1 70 ? -4.152 -6.424 -15.958 1.00 73.00 70 PHE A N 1
ATOM 561 C CA . PHE A 1 70 ? -3.399 -6.601 -17.191 1.00 73.00 70 PHE A CA 1
ATOM 562 C C . PHE A 1 70 ? -2.243 -7.565 -16.962 1.00 73.00 70 PHE A C 1
ATOM 564 O O . PHE A 1 70 ? -1.409 -7.339 -16.082 1.00 73.00 70 PHE A O 1
ATOM 571 N N . ASP A 1 71 ? -2.167 -8.605 -17.786 1.00 78.06 71 ASP A N 1
ATOM 572 C CA . ASP A 1 71 ? -1.006 -9.488 -17.828 1.00 78.06 71 ASP A CA 1
ATOM 573 C C . ASP A 1 71 ? 0.027 -8.961 -18.829 1.00 78.06 71 ASP A C 1
ATOM 575 O O . ASP A 1 71 ? 0.352 -9.595 -19.826 1.00 78.06 71 ASP A O 1
ATOM 579 N N . ASP A 1 72 ? 0.487 -7.734 -18.578 1.00 87.38 72 ASP A N 1
ATOM 580 C CA . ASP A 1 72 ? 1.569 -7.105 -19.330 1.00 87.38 72 ASP A CA 1
ATOM 581 C C . ASP A 1 72 ? 2.827 -7.073 -18.442 1.00 87.38 72 ASP A C 1
ATOM 583 O O . ASP A 1 72 ? 2.895 -6.287 -17.482 1.00 87.38 72 ASP A O 1
ATOM 587 N N . PRO A 1 73 ? 3.821 -7.936 -18.723 1.00 90.12 73 PRO A N 1
ATOM 588 C CA . PRO A 1 73 ? 5.064 -7.990 -17.964 1.00 90.12 73 PRO A CA 1
ATOM 589 C C . PRO A 1 73 ? 5.840 -6.669 -17.984 1.00 90.12 73 PRO A C 1
ATOM 591 O O . PRO A 1 73 ? 6.429 -6.307 -16.967 1.00 90.12 73 PRO A O 1
ATOM 594 N N . GLN A 1 74 ? 5.801 -5.925 -19.093 1.00 92.25 74 GLN A N 1
ATOM 595 C CA . GLN A 1 74 ? 6.554 -4.684 -19.260 1.00 92.25 74 GLN A CA 1
ATOM 596 C C . GLN A 1 74 ? 5.946 -3.559 -18.419 1.00 92.25 74 GLN A C 1
ATOM 598 O O . GLN A 1 74 ? 6.658 -2.832 -17.724 1.00 92.25 74 GLN A O 1
ATOM 603 N N . LEU A 1 75 ? 4.615 -3.421 -18.430 1.00 90.44 75 LEU A N 1
ATOM 604 C CA . LEU A 1 75 ? 3.918 -2.451 -17.578 1.00 90.44 75 LEU A CA 1
ATOM 605 C C . LEU A 1 75 ? 4.131 -2.755 -16.093 1.00 90.44 75 LEU A C 1
ATOM 607 O O . LEU A 1 75 ? 4.333 -1.835 -15.295 1.00 90.44 75 LEU A O 1
ATOM 611 N N . ARG A 1 76 ? 4.115 -4.039 -15.725 1.00 93.00 76 ARG A N 1
ATOM 612 C CA . ARG A 1 76 ? 4.394 -4.499 -14.362 1.00 93.00 76 ARG A CA 1
ATOM 613 C C . ARG A 1 76 ? 5.816 -4.152 -13.940 1.00 93.00 76 ARG A C 1
ATOM 615 O O . ARG A 1 76 ? 5.999 -3.539 -12.889 1.00 93.00 76 ARG A O 1
ATOM 622 N N . GLU A 1 77 ? 6.802 -4.498 -14.760 1.00 94.44 77 GLU A N 1
ATOM 623 C CA . GLU A 1 77 ? 8.206 -4.186 -14.506 1.00 94.44 77 GLU A CA 1
ATOM 624 C C . GLU A 1 77 ? 8.411 -2.679 -14.338 1.00 94.44 77 GLU A C 1
ATOM 626 O O . GLU A 1 77 ? 8.923 -2.242 -13.309 1.00 94.44 77 GLU A O 1
ATOM 631 N N . ASN A 1 78 ? 7.902 -1.867 -15.267 1.00 94.38 78 ASN A N 1
ATOM 632 C CA . ASN A 1 78 ? 7.999 -0.407 -15.206 1.00 94.38 78 ASN A CA 1
ATOM 633 C C . ASN A 1 78 ? 7.388 0.168 -13.919 1.00 94.38 78 ASN A C 1
ATOM 635 O O . ASN A 1 78 ? 7.952 1.085 -13.306 1.00 94.38 78 ASN A O 1
ATOM 639 N N . ALA A 1 79 ? 6.243 -0.365 -13.484 1.00 92.81 79 ALA A N 1
ATOM 640 C CA . ALA A 1 79 ? 5.604 0.057 -12.244 1.00 92.81 79 ALA A CA 1
ATOM 641 C C . ALA A 1 79 ? 6.468 -0.270 -11.017 1.00 92.81 79 ALA A C 1
ATOM 643 O O . ALA A 1 79 ? 6.606 0.577 -10.130 1.00 92.81 79 ALA A O 1
ATOM 644 N N . LEU A 1 80 ? 7.071 -1.460 -10.970 1.00 95.00 80 LEU A N 1
ATOM 645 C CA . LEU A 1 80 ? 7.896 -1.906 -9.847 1.00 95.00 80 LEU A CA 1
ATOM 646 C C . LEU A 1 80 ? 9.274 -1.239 -9.819 1.00 95.00 80 LEU A C 1
ATOM 648 O O . LEU A 1 80 ? 9.696 -0.794 -8.753 1.00 95.00 80 LEU A O 1
ATOM 652 N N . VAL A 1 81 ? 9.931 -1.052 -10.967 1.00 95.31 81 VAL A N 1
ATOM 653 C CA . VAL A 1 81 ? 11.163 -0.248 -11.075 1.00 95.31 81 VAL A CA 1
ATOM 654 C C . VAL A 1 81 ? 10.910 1.167 -10.554 1.00 95.31 81 VAL A C 1
ATOM 656 O O . VAL A 1 81 ? 11.666 1.680 -9.727 1.00 95.31 81 VAL A O 1
ATOM 659 N N . SER A 1 82 ? 9.797 1.785 -10.958 1.00 94.31 82 SER A N 1
ATOM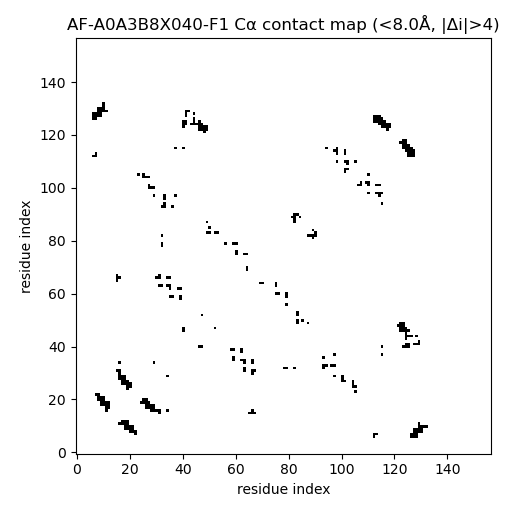 660 C CA . SER A 1 82 ? 9.418 3.120 -10.481 1.00 94.31 82 SER A CA 1
ATOM 661 C C . SER A 1 82 ? 9.219 3.154 -8.961 1.00 94.31 82 SER A C 1
ATOM 663 O O . SER A 1 82 ? 9.642 4.104 -8.293 1.00 94.31 82 SER A O 1
ATOM 665 N N . LEU A 1 83 ? 8.596 2.114 -8.403 1.00 93.81 83 LEU A N 1
ATOM 666 C CA . LEU A 1 83 ? 8.348 1.950 -6.971 1.00 93.81 83 LEU A CA 1
ATOM 667 C C . LEU A 1 83 ? 9.652 1.815 -6.169 1.00 93.81 83 LEU A C 1
ATOM 669 O O . LEU A 1 83 ? 9.785 2.435 -5.115 1.00 93.81 83 LEU A O 1
ATOM 673 N N . CYS A 1 84 ? 10.601 1.032 -6.685 1.00 93.69 84 CYS A N 1
ATOM 674 C CA . CYS A 1 84 ? 11.881 0.735 -6.047 1.00 93.69 84 CYS A CA 1
ATOM 675 C C . CYS A 1 84 ? 12.970 1.778 -6.326 1.00 93.69 84 CYS A C 1
ATOM 677 O O . CYS A 1 84 ? 14.021 1.711 -5.690 1.00 93.69 84 CYS A O 1
ATOM 679 N N . SER A 1 85 ? 12.714 2.748 -7.211 1.00 93.12 85 SER A N 1
ATOM 680 C CA . SER A 1 85 ? 13.680 3.778 -7.612 1.00 93.12 85 SER A CA 1
ATOM 681 C C . SER A 1 85 ? 14.374 4.466 -6.435 1.00 93.12 85 SER A C 1
ATOM 683 O O . SER A 1 85 ? 13.771 4.714 -5.390 1.00 93.12 85 SER A O 1
ATOM 685 N N . GLU A 1 86 ? 15.636 4.840 -6.632 1.00 89.19 86 GLU A N 1
ATOM 686 C CA . GLU A 1 86 ? 16.478 5.491 -5.620 1.00 89.19 86 GLU A CA 1
ATOM 687 C C . GLU A 1 86 ? 15.863 6.787 -5.066 1.00 89.19 86 GLU A C 1
ATOM 689 O O . GLU A 1 86 ? 15.913 7.045 -3.870 1.00 89.19 86 GLU A O 1
ATOM 694 N N . SER A 1 87 ? 15.162 7.560 -5.905 1.00 90.56 87 SER A N 1
ATOM 695 C CA . SER A 1 87 ? 14.472 8.786 -5.468 1.00 90.56 87 SER A CA 1
ATOM 696 C C . SER A 1 87 ? 13.363 8.548 -4.432 1.00 90.56 87 SER A C 1
ATOM 698 O O . SER A 1 87 ? 12.909 9.491 -3.780 1.00 90.56 87 SER A O 1
ATOM 700 N N . LYS A 1 88 ? 12.829 7.317 -4.359 1.00 93.25 88 LYS A N 1
ATOM 701 C CA . LYS A 1 88 ? 11.653 6.909 -3.568 1.00 93.25 88 LYS A CA 1
ATOM 702 C C . LYS A 1 88 ? 10.426 7.819 -3.735 1.00 93.25 88 LYS A C 1
ATOM 704 O O . LYS A 1 88 ? 9.475 7.743 -2.955 1.00 93.25 88 LYS A O 1
ATOM 709 N N . ARG A 1 89 ? 10.370 8.651 -4.783 1.00 95.44 89 ARG A N 1
ATOM 710 C CA . ARG A 1 89 ? 9.274 9.607 -5.014 1.00 95.44 89 ARG A CA 1
ATOM 711 C C . ARG A 1 89 ? 7.937 8.888 -5.165 1.00 95.44 89 ARG A C 1
ATOM 713 O O . ARG A 1 89 ? 6.943 9.274 -4.548 1.00 95.44 89 ARG A O 1
ATOM 720 N N . VAL A 1 90 ? 7.916 7.832 -5.976 1.00 93.94 90 VAL A N 1
ATOM 721 C CA . VAL A 1 90 ? 6.717 7.019 -6.223 1.00 93.94 90 VAL A CA 1
ATOM 722 C C . VAL A 1 90 ? 6.319 6.254 -4.961 1.00 93.94 90 VAL A C 1
ATOM 724 O O . VAL A 1 90 ? 5.137 6.223 -4.619 1.00 93.94 90 VAL A O 1
ATOM 727 N N . PHE A 1 91 ? 7.286 5.716 -4.217 1.00 95.88 91 PHE A N 1
ATOM 728 C CA . PHE A 1 91 ? 7.055 5.075 -2.923 1.00 95.88 91 PHE A CA 1
ATOM 729 C C . PHE A 1 91 ? 6.365 6.021 -1.924 1.00 95.88 91 PHE A C 1
ATOM 731 O O . PHE A 1 91 ? 5.266 5.724 -1.447 1.00 95.88 91 PHE A O 1
ATOM 738 N N . TYR A 1 92 ? 6.936 7.204 -1.669 1.00 96.12 92 TYR A N 1
ATOM 739 C CA . TYR A 1 92 ? 6.355 8.177 -0.737 1.00 96.12 92 TYR A CA 1
ATOM 740 C C . TYR A 1 92 ? 4.990 8.693 -1.199 1.00 96.12 92 TYR A C 1
ATOM 742 O O . TYR A 1 92 ? 4.082 8.865 -0.381 1.00 96.12 92 TYR A O 1
ATOM 750 N N . SER A 1 93 ? 4.811 8.890 -2.509 1.00 97.19 93 SER A N 1
ATOM 751 C CA . SER A 1 93 ? 3.520 9.272 -3.084 1.00 97.19 93 SER A CA 1
ATOM 752 C C . SER A 1 93 ? 2.445 8.218 -2.807 1.00 97.19 93 SER A C 1
ATOM 754 O O . SER A 1 93 ? 1.351 8.560 -2.349 1.00 97.19 93 SER A O 1
ATOM 756 N N . ASN A 1 94 ? 2.755 6.934 -3.003 1.00 96.94 94 ASN A N 1
ATOM 757 C CA . ASN A 1 94 ? 1.816 5.853 -2.720 1.00 96.94 94 ASN A CA 1
ATOM 758 C C . ASN A 1 94 ? 1.513 5.728 -1.220 1.00 96.94 94 ASN A C 1
ATOM 760 O O . ASN A 1 94 ? 0.342 5.623 -0.867 1.00 96.94 94 ASN A O 1
ATOM 764 N N . ILE A 1 95 ? 2.499 5.856 -0.321 1.00 96.62 95 ILE A N 1
ATOM 765 C CA . ILE A 1 95 ? 2.238 5.895 1.134 1.00 96.62 95 ILE A CA 1
ATOM 766 C C . ILE A 1 95 ? 1.259 7.022 1.492 1.00 96.62 95 ILE A C 1
ATOM 768 O O . ILE A 1 95 ? 0.311 6.815 2.256 1.00 96.62 95 ILE A O 1
ATOM 772 N N . ALA A 1 96 ? 1.451 8.217 0.928 1.00 96.94 96 ALA A N 1
ATOM 773 C CA . ALA A 1 96 ? 0.563 9.350 1.168 1.00 96.94 96 ALA A CA 1
ATOM 774 C C . ALA A 1 96 ? -0.859 9.105 0.630 1.00 96.94 96 ALA A C 1
ATOM 776 O O . ALA A 1 96 ? -1.839 9.451 1.299 1.00 96.94 96 ALA A O 1
ATOM 777 N N . ARG A 1 97 ? -0.991 8.481 -0.548 1.00 97.75 97 ARG A N 1
ATOM 778 C CA . ARG A 1 97 ? -2.287 8.110 -1.140 1.00 97.75 97 ARG A CA 1
ATOM 779 C C . ARG A 1 97 ? -3.010 7.049 -0.318 1.00 97.75 97 ARG A C 1
ATOM 781 O O . ARG A 1 97 ? -4.182 7.245 -0.001 1.00 97.75 97 ARG A O 1
ATOM 788 N N . ILE A 1 98 ? -2.306 5.999 0.105 1.00 97.06 98 ILE A N 1
ATOM 789 C CA . ILE A 1 98 ? -2.824 4.962 1.008 1.00 97.06 98 ILE A CA 1
ATOM 790 C C . ILE A 1 98 ? -3.371 5.622 2.276 1.00 97.06 98 ILE A C 1
ATOM 792 O O . ILE A 1 98 ? -4.543 5.454 2.614 1.00 97.06 98 ILE A O 1
ATOM 796 N N . LYS A 1 99 ? -2.561 6.461 2.935 1.00 96.69 99 LYS A N 1
ATOM 797 C CA . LYS A 1 99 ? -2.970 7.216 4.127 1.00 96.69 99 LYS A CA 1
ATOM 798 C C . LYS A 1 99 ? -4.254 8.010 3.883 1.00 96.69 99 LYS A C 1
ATOM 800 O O . LYS A 1 99 ? -5.167 7.946 4.703 1.00 96.69 99 LYS A O 1
ATOM 805 N N . ARG A 1 100 ? -4.343 8.743 2.768 1.00 97.56 100 ARG A N 1
ATOM 806 C CA . ARG A 1 100 ? -5.530 9.534 2.410 1.00 97.56 100 ARG A CA 1
ATOM 807 C C . ARG A 1 100 ? -6.764 8.652 2.220 1.00 97.56 100 ARG A C 1
ATOM 809 O O . ARG A 1 100 ? -7.821 9.001 2.729 1.00 97.56 100 ARG A O 1
ATOM 816 N N . LYS A 1 101 ? -6.641 7.504 1.553 1.00 97.62 101 LYS A N 1
ATOM 817 C CA . LYS A 1 101 ? -7.760 6.569 1.353 1.00 97.62 101 LYS A CA 1
ATOM 818 C C . LYS A 1 101 ? -8.279 5.996 2.669 1.00 97.62 101 LYS A C 1
ATOM 820 O O . LYS A 1 101 ? -9.488 5.979 2.876 1.00 97.62 101 LYS A O 1
ATOM 825 N N . PHE A 1 102 ? -7.391 5.633 3.596 1.00 96.25 102 PHE A N 1
ATOM 826 C CA . PHE A 1 102 ? -7.799 5.253 4.952 1.00 96.25 102 PHE A CA 1
ATOM 827 C C . PHE A 1 102 ? -8.508 6.398 5.684 1.00 96.25 102 PHE A C 1
ATOM 829 O O . PHE A 1 102 ? -9.560 6.192 6.282 1.00 96.25 102 PHE A O 1
ATOM 836 N N . VAL A 1 103 ? -7.968 7.619 5.626 1.00 96.38 103 VAL A N 1
ATOM 837 C CA . VAL A 1 103 ? -8.592 8.796 6.257 1.00 96.38 103 VAL A CA 1
ATOM 838 C C . VAL A 1 103 ? -9.986 9.058 5.690 1.00 96.38 103 VAL A C 1
ATOM 840 O O . VAL A 1 103 ? -10.899 9.321 6.463 1.00 96.38 103 VAL A O 1
ATOM 843 N N . ASN A 1 104 ? -10.161 8.949 4.375 1.00 96.19 104 ASN A N 1
ATOM 844 C CA . ASN A 1 104 ? -11.449 9.167 3.720 1.00 96.19 104 ASN A CA 1
ATOM 845 C C . ASN A 1 104 ? -12.474 8.078 4.069 1.00 96.19 104 ASN A C 1
ATOM 847 O O . ASN A 1 104 ? -13.656 8.380 4.173 1.00 96.19 104 ASN A O 1
ATOM 851 N N . ALA A 1 105 ? -12.035 6.832 4.264 1.00 94.81 105 ALA A N 1
ATOM 852 C CA . ALA A 1 105 ? -12.931 5.715 4.559 1.00 94.81 105 ALA A CA 1
ATOM 853 C C . ALA A 1 105 ? -13.431 5.695 6.015 1.00 94.81 105 ALA A C 1
ATOM 855 O O . ALA A 1 105 ? -14.580 5.341 6.256 1.00 94.81 105 ALA A O 1
ATOM 856 N N . ILE A 1 106 ? -12.578 6.036 6.991 1.00 93.94 106 ILE A N 1
ATOM 857 C CA . ILE A 1 106 ? -12.874 5.834 8.429 1.00 93.94 106 ILE A CA 1
ATOM 858 C C . ILE A 1 106 ? -12.562 7.047 9.318 1.00 93.94 106 ILE A C 1
ATOM 860 O O . ILE A 1 106 ? -12.728 6.993 10.536 1.00 93.94 106 ILE A O 1
ATOM 864 N N . GLY A 1 107 ? -12.086 8.149 8.742 1.00 94.06 107 GLY A N 1
ATOM 865 C CA . GLY A 1 107 ? -11.693 9.352 9.470 1.00 94.06 107 GLY A CA 1
ATOM 866 C C . GLY A 1 107 ? -10.286 9.283 10.078 1.00 94.06 107 GLY A C 1
ATOM 867 O O . GLY A 1 107 ? -9.752 8.227 10.432 1.00 94.06 107 GLY A O 1
ATOM 868 N N . ALA A 1 108 ? -9.667 10.454 10.255 1.00 91.88 108 ALA A N 1
ATOM 869 C CA . ALA A 1 108 ? -8.254 10.580 10.626 1.00 91.88 108 ALA A CA 1
ATOM 870 C C . ALA A 1 108 ? -7.884 9.947 11.978 1.00 91.88 108 ALA A C 1
ATOM 872 O O . ALA A 1 108 ? -6.755 9.483 12.145 1.00 91.88 108 ALA A O 1
ATOM 873 N N . ARG A 1 109 ? -8.803 9.927 12.956 1.00 89.12 109 ARG A N 1
ATOM 874 C CA . ARG A 1 109 ? -8.552 9.346 14.287 1.00 89.12 109 ARG A CA 1
ATOM 875 C C . ARG A 1 109 ? -8.398 7.827 14.211 1.00 89.12 109 ARG A C 1
ATOM 877 O O . ARG A 1 109 ? -7.423 7.297 14.739 1.00 89.12 109 ARG A O 1
ATOM 884 N N . LYS A 1 110 ? -9.330 7.155 13.533 1.00 89.88 110 LYS A N 1
ATOM 885 C CA . LYS A 1 110 ? -9.370 5.694 13.375 1.00 89.88 110 LYS A CA 1
ATOM 886 C C . LYS A 1 110 ? -8.291 5.206 12.401 1.00 89.88 110 LYS A C 1
ATOM 888 O O . LYS A 1 110 ? -7.631 4.200 12.651 1.00 89.88 110 LYS A O 1
ATOM 893 N N . ALA A 1 111 ? -8.021 5.983 11.350 1.00 92.00 111 ALA A N 1
ATOM 894 C CA . ALA A 1 111 ? -7.045 5.655 10.314 1.00 92.00 111 ALA A CA 1
ATOM 895 C C . ALA A 1 111 ? -5.593 5.527 10.818 1.00 92.00 111 ALA A C 1
ATOM 897 O O . ALA A 1 111 ? -4.805 4.784 10.239 1.00 92.00 111 ALA A O 1
ATOM 898 N N . ARG A 1 112 ? -5.228 6.177 11.937 1.00 89.81 112 ARG A N 1
ATOM 899 C CA . ARG A 1 112 ? -3.861 6.153 12.504 1.00 89.81 112 ARG A CA 1
ATOM 900 C C . ARG A 1 112 ? -3.303 4.758 12.785 1.00 89.81 112 ARG A C 1
ATOM 902 O O . ARG A 1 112 ? -2.075 4.634 12.827 1.00 89.81 112 ARG A O 1
ATOM 909 N N . GLY A 1 113 ? -4.166 3.770 13.026 1.00 87.44 113 GLY A N 1
ATOM 910 C CA . GLY A 1 113 ? -3.775 2.375 13.253 1.00 87.44 113 GLY A CA 1
ATOM 911 C C . GLY A 1 113 ? -3.375 1.624 11.980 1.00 87.44 113 GLY A C 1
ATOM 912 O O . GLY A 1 113 ? -2.680 0.626 12.073 1.00 87.44 113 GLY A O 1
ATOM 913 N N . TYR A 1 114 ? -3.751 2.132 10.804 1.00 91.00 114 TYR A N 1
ATOM 914 C CA . TYR A 1 114 ? -3.564 1.460 9.514 1.00 91.00 114 TYR A CA 1
ATOM 915 C C . TYR A 1 114 ? -2.433 2.047 8.666 1.00 91.00 114 TYR A C 1
ATOM 917 O O . TYR A 1 114 ? -2.158 1.554 7.575 1.00 91.00 114 TYR A O 1
ATOM 925 N N . TYR A 1 115 ? -1.801 3.130 9.122 1.00 92.88 115 TYR A N 1
ATOM 926 C CA . TYR A 1 115 ? -0.756 3.802 8.355 1.00 92.88 115 TYR A CA 1
ATOM 927 C C . TYR A 1 115 ? 0.536 2.995 8.331 1.00 92.88 115 TYR A C 1
ATOM 929 O O . TYR A 1 115 ? 1.004 2.542 9.374 1.00 92.88 115 TYR A O 1
ATOM 937 N N . ILE A 1 116 ? 1.181 2.987 7.168 1.00 93.94 116 ILE A N 1
ATOM 938 C CA . ILE A 1 116 ? 2.605 2.686 7.051 1.00 93.94 116 ILE A CA 1
ATOM 939 C C . ILE A 1 116 ? 3.371 3.892 7.614 1.00 93.94 116 ILE A C 1
ATOM 941 O O . ILE A 1 116 ? 3.271 5.004 7.086 1.00 93.94 116 ILE A O 1
ATOM 945 N N . LYS A 1 117 ? 4.089 3.701 8.723 1.00 93.19 117 LYS A N 1
ATOM 946 C CA . LYS A 1 117 ? 4.857 4.750 9.413 1.00 93.19 117 LYS A CA 1
ATOM 947 C C . LYS A 1 117 ? 6.330 4.387 9.459 1.00 93.19 117 LYS A C 1
ATOM 949 O O . LYS A 1 117 ? 6.663 3.220 9.635 1.00 93.19 117 LYS A O 1
ATOM 954 N N . ARG A 1 118 ? 7.184 5.409 9.380 1.00 94.06 118 ARG A N 1
ATOM 955 C CA . ARG A 1 118 ? 8.618 5.294 9.656 1.00 94.06 118 ARG A CA 1
ATOM 956 C C . ARG A 1 118 ? 8.853 5.232 11.164 1.00 94.06 118 ARG A C 1
ATOM 958 O O . ARG A 1 118 ? 8.301 6.051 11.901 1.00 94.06 118 ARG A O 1
ATOM 965 N N . TYR A 1 119 ? 9.675 4.291 11.602 1.00 90.94 119 TYR A N 1
ATOM 966 C CA . TYR A 1 119 ? 10.101 4.120 12.989 1.00 90.94 119 TYR A CA 1
ATOM 967 C C . TYR A 1 119 ? 11.552 4.600 13.181 1.00 90.94 119 TYR A C 1
ATOM 969 O O . TYR A 1 119 ? 12.258 4.810 12.193 1.00 90.94 119 TYR A O 1
ATOM 977 N N . PRO A 1 120 ? 12.015 4.802 14.434 1.00 90.38 120 PRO A N 1
ATOM 978 C CA . PRO A 1 120 ? 13.359 5.324 14.714 1.00 90.38 120 PRO A CA 1
ATOM 979 C C . PRO A 1 120 ? 14.500 4.494 14.112 1.00 90.38 120 PRO A C 1
ATOM 981 O O . PRO A 1 120 ? 15.527 5.044 13.743 1.00 90.38 120 PRO A O 1
ATOM 984 N N . ASN A 1 121 ? 14.289 3.189 13.939 1.00 88.75 121 ASN A N 1
ATOM 985 C CA . ASN A 1 121 ? 15.220 2.268 13.283 1.00 88.75 121 ASN A CA 1
ATOM 986 C C . ASN A 1 121 ? 15.257 2.402 11.745 1.00 88.75 121 AS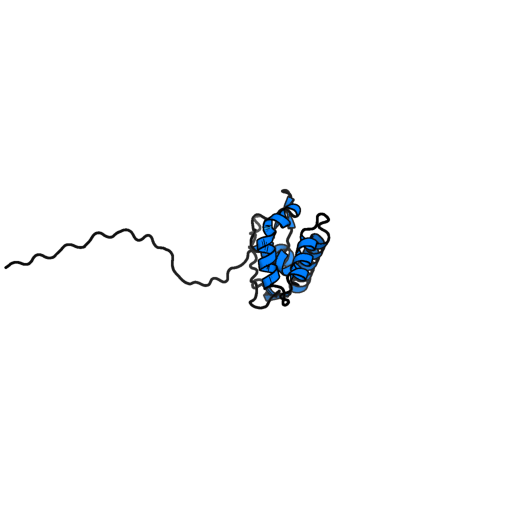N A C 1
ATOM 988 O O . ASN A 1 121 ? 15.795 1.533 11.069 1.00 88.75 121 ASN A O 1
ATOM 992 N N . GLY A 1 122 ? 14.621 3.430 11.175 1.00 90.62 122 GLY A N 1
ATOM 993 C CA . GLY A 1 122 ? 14.566 3.671 9.732 1.00 90.62 122 GLY A CA 1
ATOM 994 C C . GLY A 1 122 ? 13.574 2.789 8.969 1.00 90.62 122 GLY A C 1
ATOM 995 O O . GLY A 1 122 ? 13.328 3.051 7.793 1.00 90.62 122 GLY A O 1
ATOM 996 N N . ARG A 1 123 ? 12.953 1.799 9.622 1.00 94.25 123 ARG A N 1
ATOM 997 C CA . ARG A 1 123 ? 12.016 0.868 8.985 1.00 94.25 123 ARG A CA 1
ATOM 998 C C . ARG A 1 123 ? 10.605 1.4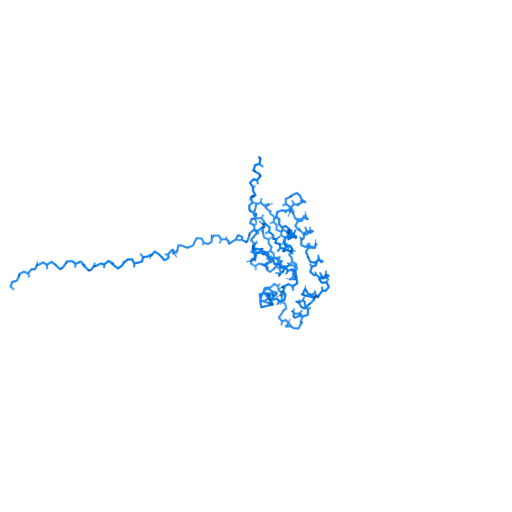31 8.907 1.00 94.25 123 ARG A C 1
ATOM 1000 O O . ARG A 1 123 ? 10.144 2.159 9.791 1.00 94.25 123 ARG A O 1
ATOM 1007 N N . TYR A 1 124 ? 9.901 1.045 7.856 1.00 94.38 124 TYR A N 1
ATOM 1008 C CA . TYR A 1 124 ? 8.494 1.326 7.636 1.00 94.38 124 TYR A CA 1
ATOM 1009 C C . TYR A 1 124 ? 7.672 0.093 7.991 1.00 94.38 124 TYR A C 1
ATOM 1011 O O . TYR A 1 124 ? 7.980 -1.007 7.548 1.00 94.38 124 TYR A O 1
ATOM 1019 N N . ARG A 1 125 ? 6.615 0.266 8.784 1.00 92.31 125 ARG A N 1
ATOM 1020 C CA . ARG A 1 125 ? 5.642 -0.801 9.066 1.00 92.31 125 ARG A CA 1
ATOM 1021 C C . ARG A 1 125 ? 4.263 -0.235 9.340 1.00 92.31 125 ARG A C 1
ATOM 1023 O O . ARG A 1 125 ? 4.115 0.952 9.647 1.00 92.31 125 ARG A O 1
ATOM 1030 N N . THR A 1 126 ? 3.267 -1.103 9.252 1.00 90.31 126 THR A N 1
ATOM 1031 C CA . THR A 1 126 ? 1.901 -0.838 9.698 1.00 90.31 126 THR A CA 1
ATOM 1032 C C . THR A 1 126 ? 1.641 -1.548 11.027 1.00 90.31 126 THR A C 1
ATOM 1034 O O . THR A 1 126 ? 2.263 -2.561 11.327 1.00 90.31 126 THR A O 1
ATOM 1037 N N . LEU A 1 127 ? 0.756 -0.985 11.853 1.00 86.44 127 LEU A N 1
ATOM 1038 C CA . LEU A 1 127 ? 0.244 -1.660 13.057 1.00 86.44 127 LEU A CA 1
ATOM 1039 C C . LEU A 1 127 ? -1.002 -2.501 12.751 1.00 86.44 127 LEU A C 1
ATOM 1041 O O . LEU A 1 127 ? -1.544 -3.157 13.640 1.00 86.44 127 LEU A O 1
ATOM 1045 N N . ALA A 1 128 ? -1.484 -2.432 11.510 1.00 84.69 128 ALA A N 1
ATOM 1046 C CA . ALA A 1 128 ? -2.474 -3.362 11.023 1.00 84.69 128 ALA A CA 1
ATOM 1047 C C . ALA A 1 128 ? -1.840 -4.743 10.898 1.00 84.69 128 ALA A C 1
ATOM 1049 O O . ALA A 1 128 ? -0.703 -4.874 10.450 1.00 84.69 128 ALA A O 1
ATOM 1050 N N . THR A 1 129 ? -2.603 -5.763 11.248 1.00 73.06 129 THR A N 1
ATOM 1051 C CA . THR A 1 129 ? -2.220 -7.144 10.979 1.00 73.06 129 THR A CA 1
ATOM 1052 C C . THR A 1 129 ? -3.122 -7.660 9.881 1.00 73.06 129 THR A C 1
ATOM 1054 O O . THR A 1 129 ? -4.313 -7.326 9.833 1.00 73.06 129 THR A O 1
ATOM 1057 N N . LEU A 1 130 ? -2.547 -8.466 8.993 1.00 65.50 130 LEU A N 1
ATOM 1058 C CA . LEU A 1 130 ? -3.333 -9.271 8.082 1.00 65.50 130 LEU A CA 1
ATOM 1059 C C . LEU A 1 130 ? -4.137 -10.235 8.952 1.00 65.50 130 LEU A C 1
ATOM 1061 O O . LEU A 1 130 ? -3.588 -11.180 9.515 1.00 65.50 130 LEU A O 1
ATOM 1065 N N . ALA A 1 131 ? -5.422 -9.948 9.137 1.00 60.81 131 ALA A N 1
ATOM 1066 C CA . ALA A 1 131 ? -6.294 -10.943 9.718 1.00 60.81 131 ALA A CA 1
ATOM 1067 C C . ALA A 1 131 ? -6.461 -11.994 8.638 1.00 60.81 131 ALA A C 1
ATOM 1069 O O . ALA A 1 131 ? -7.229 -11.809 7.694 1.00 60.81 131 ALA A O 1
ATOM 1070 N N . VAL A 1 132 ? -5.703 -13.082 8.762 1.00 48.47 132 VAL A N 1
ATOM 1071 C CA . VAL A 1 132 ? -6.156 -14.349 8.210 1.00 48.47 132 VAL A CA 1
ATOM 1072 C C . VAL A 1 132 ? -7.569 -14.499 8.745 1.00 48.47 132 VAL A C 1
ATOM 1074 O O . VAL A 1 132 ? -7.775 -14.514 9.961 1.00 48.47 132 VAL A O 1
ATOM 1077 N N . ALA A 1 133 ? -8.557 -14.489 7.847 1.00 38.50 133 ALA A N 1
ATOM 1078 C CA . ALA A 1 133 ? -9.852 -15.029 8.198 1.00 38.50 133 ALA A CA 1
ATOM 1079 C C . ALA A 1 133 ? -9.528 -16.374 8.841 1.00 38.50 133 ALA A C 1
ATOM 1081 O O . ALA A 1 133 ? -8.853 -17.189 8.212 1.00 38.50 133 ALA A O 1
ATOM 1082 N N . ASN A 1 134 ? -9.878 -16.546 10.114 1.00 36.72 134 ASN A N 1
ATOM 1083 C CA . ASN A 1 134 ? -9.821 -17.849 10.742 1.00 36.72 134 ASN A CA 1
ATOM 1084 C C . ASN A 1 134 ? -10.754 -18.742 9.917 1.00 36.72 134 ASN A C 1
ATOM 1086 O O . ASN A 1 134 ? -11.940 -18.851 10.212 1.00 36.72 134 ASN A O 1
ATOM 1090 N N . MET A 1 135 ? -10.230 -19.359 8.862 1.00 33.19 135 MET A N 1
ATOM 1091 C CA . MET A 1 135 ? -10.621 -20.705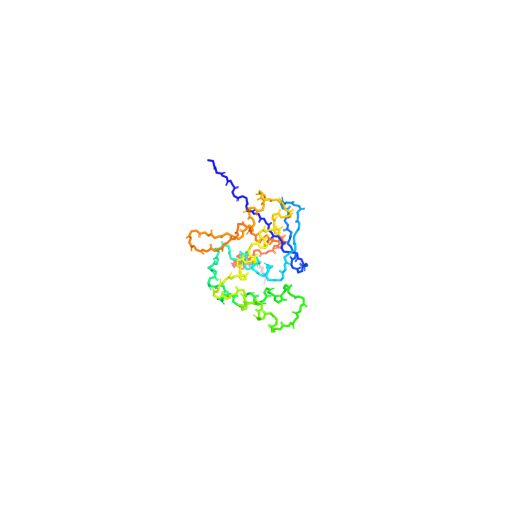 8.522 1.00 33.19 135 MET A CA 1
ATOM 1092 C C . MET A 1 135 ? -10.095 -21.528 9.687 1.00 33.19 135 MET A C 1
ATOM 1094 O O . MET A 1 135 ? -8.935 -21.926 9.733 1.00 33.19 135 MET A O 1
ATOM 1098 N N . ALA A 1 136 ? -10.952 -21.674 10.693 1.00 38.28 136 ALA A N 1
ATOM 1099 C CA . ALA A 1 136 ? -10.929 -22.873 11.487 1.00 38.28 136 ALA A CA 1
ATOM 1100 C C . ALA A 1 136 ? -11.133 -24.024 10.499 1.00 38.28 136 ALA A C 1
ATOM 1102 O O . ALA A 1 136 ? -12.251 -24.271 10.059 1.00 38.28 136 ALA A O 1
ATOM 1103 N N . ASP A 1 137 ? -10.048 -24.684 10.124 1.00 28.69 137 ASP A N 1
ATOM 1104 C CA . ASP A 1 137 ? -10.114 -26.125 10.045 1.00 28.69 137 ASP A CA 1
ATOM 1105 C C . ASP A 1 137 ? -9.004 -26.690 10.918 1.00 28.69 137 ASP A C 1
ATOM 1107 O O . ASP A 1 137 ? -7.862 -26.220 10.936 1.00 28.69 137 ASP A O 1
ATOM 1111 N N . ALA A 1 138 ? -9.418 -27.630 11.746 1.00 45.34 138 ALA A N 1
ATOM 1112 C CA . ALA A 1 138 ? -8.560 -28.372 12.625 1.00 45.34 138 ALA A CA 1
ATOM 1113 C C . ALA A 1 138 ? -7.517 -29.103 11.778 1.00 45.34 138 ALA A C 1
ATOM 1115 O O . ALA A 1 138 ? -7.850 -29.696 10.762 1.00 45.34 138 ALA A O 1
ATOM 1116 N N . THR A 1 139 ? -6.258 -29.070 12.201 1.00 34.44 139 THR A N 1
ATOM 1117 C CA . THR A 1 139 ? -5.416 -30.256 12.424 1.00 34.44 139 THR A CA 1
ATOM 1118 C C . THR A 1 139 ? -4.053 -29.738 12.866 1.00 34.44 139 THR A C 1
ATOM 1120 O O . THR A 1 139 ? -3.153 -29.462 12.078 1.00 34.44 139 THR A O 1
ATOM 1123 N N . THR A 1 140 ? -3.901 -29.589 14.176 1.00 33.25 140 THR A N 1
ATOM 1124 C CA . THR A 1 140 ? -2.617 -29.809 14.839 1.00 33.25 140 THR A CA 1
ATOM 1125 C C . THR A 1 140 ? -2.033 -31.121 14.301 1.00 33.25 140 THR A C 1
ATOM 1127 O O . THR A 1 140 ? -2.749 -32.125 14.337 1.00 33.25 140 THR A O 1
ATOM 1130 N N . PRO A 1 141 ? -0.761 -31.209 13.873 1.00 38.09 141 PRO A N 1
ATOM 1131 C CA . PRO A 1 141 ? -0.075 -32.487 13.931 1.00 38.09 141 PRO A CA 1
ATOM 1132 C C . PRO A 1 141 ? 0.122 -32.785 15.420 1.00 38.09 141 PRO A C 1
ATOM 1134 O O . PRO A 1 141 ? 1.131 -32.434 16.027 1.00 38.09 141 PRO A O 1
ATOM 1137 N N . THR A 1 142 ? -0.914 -33.355 16.037 1.00 39.72 142 THR A N 1
ATOM 1138 C CA . THR A 1 142 ? -0.807 -34.033 17.320 1.00 39.72 142 THR A CA 1
ATOM 1139 C C . THR A 1 142 ? 0.260 -35.093 17.141 1.00 39.72 142 THR A C 1
ATOM 1141 O O . THR A 1 142 ? 0.112 -36.011 16.338 1.00 39.72 142 THR A O 1
ATOM 1144 N N . THR A 1 143 ? 1.347 -34.907 17.879 1.00 45.31 143 THR A N 1
ATOM 1145 C CA . THR A 1 143 ? 2.367 -35.887 18.217 1.00 45.31 143 THR A CA 1
ATOM 1146 C C . THR A 1 143 ? 1.768 -37.291 18.275 1.00 45.31 143 THR A C 1
ATOM 1148 O O . THR A 1 143 ? 1.142 -37.672 19.263 1.00 45.31 143 THR A O 1
ATOM 1151 N N . ALA A 1 144 ? 1.956 -38.069 17.210 1.00 39.09 144 ALA A N 1
ATOM 1152 C CA . ALA A 1 144 ? 1.722 -39.500 17.243 1.00 39.09 144 ALA A CA 1
ATOM 1153 C C . ALA A 1 144 ? 2.881 -40.125 18.027 1.00 39.09 144 ALA A C 1
ATOM 1155 O O . ALA A 1 144 ? 3.933 -40.458 17.484 1.00 39.09 144 ALA A O 1
ATOM 1156 N N . GLN A 1 145 ? 2.695 -40.217 19.342 1.00 46.28 145 GLN A N 1
ATOM 1157 C CA . GLN A 1 145 ? 3.418 -41.161 20.183 1.00 46.28 145 GLN A CA 1
ATOM 1158 C C . GLN A 1 145 ? 3.182 -42.572 19.614 1.00 46.28 145 GLN A C 1
ATOM 1160 O O . GLN A 1 145 ? 2.025 -42.933 19.391 1.00 46.28 145 GLN A O 1
ATOM 1165 N N . PRO A 1 146 ? 4.222 -43.391 19.386 1.00 46.66 146 PRO A N 1
ATOM 1166 C CA . PRO A 1 146 ? 4.024 -44.777 18.993 1.00 46.66 146 PRO A CA 1
ATOM 1167 C C . PRO A 1 146 ? 3.454 -45.550 20.188 1.00 46.66 146 PRO A C 1
ATOM 1169 O O . PRO A 1 146 ? 4.160 -45.871 21.143 1.00 46.66 146 PRO A O 1
ATOM 1172 N N . THR A 1 147 ? 2.151 -45.821 20.159 1.00 52.91 147 THR A N 1
ATOM 1173 C CA . THR A 1 147 ? 1.511 -46.765 21.074 1.00 52.91 147 THR A CA 1
ATOM 1174 C C . THR A 1 147 ? 1.971 -48.178 20.734 1.00 52.91 147 THR A C 1
ATOM 1176 O O . THR A 1 147 ? 1.774 -48.656 19.617 1.00 52.91 147 THR A O 1
ATOM 1179 N N . ALA A 1 148 ? 2.598 -48.818 21.720 1.00 58.66 148 ALA A N 1
ATOM 1180 C CA . ALA A 1 148 ? 2.970 -50.226 21.733 1.00 58.66 148 ALA A CA 1
ATOM 1181 C C . ALA A 1 148 ? 1.794 -51.147 21.334 1.00 58.66 148 ALA A C 1
ATOM 1183 O O . ALA A 1 148 ? 0.637 -50.812 21.609 1.00 58.66 148 ALA A O 1
ATOM 1184 N N . PRO A 1 149 ? 2.060 -52.311 20.714 1.00 63.34 149 PRO A N 1
ATOM 1185 C CA . PRO A 1 149 ? 1.006 -53.239 20.323 1.00 63.34 149 PRO A CA 1
ATOM 1186 C C . PRO A 1 149 ? 0.334 -53.875 21.555 1.00 63.34 149 PRO A C 1
ATOM 1188 O O . PRO A 1 149 ? 1.013 -54.172 22.543 1.00 63.34 149 PRO A O 1
ATOM 1191 N N . PRO A 1 150 ? -0.990 -54.112 21.515 1.00 60.41 150 PRO A N 1
ATOM 1192 C CA . PRO A 1 150 ? -1.700 -54.746 22.609 1.00 60.41 150 PRO A CA 1
ATOM 1193 C C . PRO A 1 150 ? -1.424 -56.253 22.647 1.00 60.41 150 PRO A C 1
ATOM 1195 O O . PRO A 1 150 ? -1.462 -56.948 21.634 1.00 60.41 150 PRO A O 1
ATOM 1198 N N . ASN A 1 151 ? -1.168 -56.711 23.869 1.00 58.88 151 ASN A N 1
ATOM 1199 C CA . ASN A 1 151 ? -1.308 -58.068 24.391 1.00 58.88 151 ASN A CA 1
ATOM 1200 C C . ASN A 1 151 ? -2.169 -59.006 23.518 1.00 58.88 151 ASN A C 1
ATOM 1202 O O . ASN A 1 151 ? -3.372 -58.788 23.355 1.00 58.88 151 ASN A O 1
ATOM 1206 N N . ALA A 1 152 ? -1.562 -60.084 23.018 1.00 65.50 152 ALA A N 1
ATOM 1207 C CA . ALA A 1 152 ? -2.288 -61.213 22.449 1.00 65.50 152 ALA A CA 1
ATOM 1208 C C . ALA A 1 152 ? -3.046 -61.959 23.569 1.00 65.50 152 ALA A C 1
ATOM 1210 O O . ALA A 1 152 ? -2.465 -62.201 24.631 1.00 65.50 152 ALA A O 1
ATOM 1211 N N . PRO A 1 153 ? -4.321 -62.346 23.376 1.00 68.12 153 PRO A N 1
ATOM 1212 C CA . PRO A 1 153 ? -5.027 -63.166 24.351 1.00 68.12 153 PRO A CA 1
ATOM 1213 C C . PRO A 1 153 ? -4.523 -64.619 24.294 1.00 68.12 153 PRO A C 1
ATOM 1215 O O . PRO A 1 153 ? -4.173 -65.106 23.216 1.00 68.12 153 PRO A O 1
ATOM 1218 N N . PRO A 1 154 ? -4.520 -65.351 25.421 1.00 66.56 154 PRO A N 1
ATOM 1219 C CA . PRO A 1 154 ? -4.186 -66.762 25.411 1.00 66.56 154 PRO A CA 1
ATOM 1220 C C . PRO A 1 154 ? -5.397 -67.545 24.901 1.00 66.56 154 PRO A C 1
ATOM 1222 O O . PRO A 1 154 ? -6.524 -67.280 25.327 1.00 66.56 154 PRO A O 1
ATOM 1225 N N . ARG A 1 155 ? -5.188 -68.559 24.058 1.00 46.94 155 ARG A N 1
ATOM 1226 C CA . ARG A 1 155 ? -6.109 -69.698 24.038 1.00 46.94 155 ARG A CA 1
ATOM 1227 C C . ARG A 1 155 ? -5.447 -70.985 23.566 1.00 46.94 155 ARG A C 1
ATOM 1229 O O . ARG A 1 155 ? -4.840 -71.059 22.507 1.00 46.94 155 ARG A O 1
ATOM 1236 N N . GLN A 1 156 ? -5.600 -71.944 24.465 1.00 51.19 156 GLN A N 1
ATOM 1237 C CA . GLN A 1 156 ? -5.286 -73.358 24.416 1.00 51.19 156 GLN A CA 1
ATOM 1238 C C . GLN A 1 156 ? -6.141 -74.069 23.361 1.00 51.19 156 GLN A C 1
ATOM 1240 O O . GLN A 1 156 ? -7.332 -73.759 23.267 1.00 51.19 156 GLN A O 1
ATOM 1245 N N . VAL A 1 157 ? -5.552 -75.025 22.638 1.00 55.09 157 VAL A N 1
ATOM 1246 C CA . VAL A 1 157 ? -5.824 -76.479 22.710 1.00 55.09 157 VAL A CA 1
ATOM 1247 C C . VAL A 1 157 ? -4.703 -77.235 22.009 1.00 55.09 157 VAL A C 1
ATOM 1249 O O . VAL A 1 157 ? -4.231 -76.735 20.965 1.00 55.09 157 VAL A O 1
#

Nearest PDB structures (foldseek):
  1c0v-assembly1_A  TM=3.247E-01  e=8.106E+00  Escherichia coli

Sequence (157 aa):
MSKSCHIRPVVPDSRRGWFQLPSEGARLCLNPAESTLYRLFLGHPEGLVADDLVLHWKELWNIYAHESCFDDPQLRENALVSLCSESKRVFYSNIARIKRKFVNAIGARKARGYYIKRYPNGRYRTLATLAVANMADATTPTTAQPTAPPNAPPRQV

Mean predicted aligned error: 10.53 Å

pLDDT: mean 82.14, std 19.35, range [28.69, 97.75]